Protein AF-A0A967YSD3-F1 (afdb_monomer_lite)

Sequence (43 aa):
MSCLATTKMSSKGQVVIPEEIRKRLGLKAGSQFIVVGIKILEF

pLDDT: mean 83.61, std 11.23, range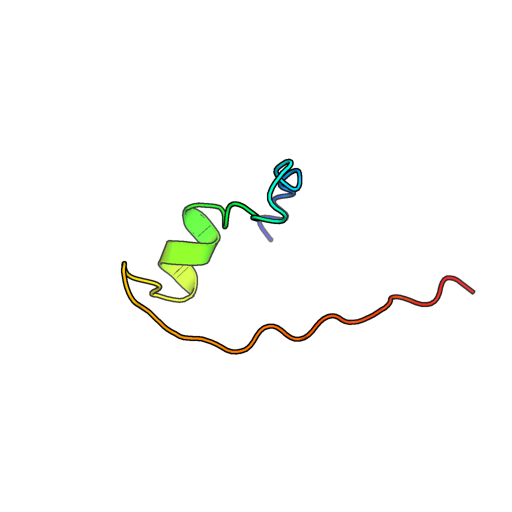 [50.03, 92.19]

Foldseek 3Di:
DPPDDDFDQDPVRDTDDDPVNCVVVVPDPPDDDDDDDDDDDDD

Secondary structure (DSSP, 8-state):
-------PBPTTS-BPPPHHHHHHHT--TT-------------

Radius of gyration: 12.69 Å; chains: 1; bounding box: 27×29×25 Å

Structure (mmCIF, N/CA/C/O backbone):
data_AF-A0A967YSD3-F1
#
_entry.id   AF-A0A967YSD3-F1
#
loop_
_atom_site.group_PDB
_atom_site.id
_atom_site.type_symbol
_atom_site.label_atom_id
_atom_site.label_alt_id
_atom_site.label_comp_id
_atom_site.label_asym_id
_atom_site.label_entity_id
_atom_site.label_seq_id
_atom_site.pdbx_PDB_ins_code
_atom_site.Cartn_x
_atom_site.Cartn_y
_atom_site.Cartn_z
_atom_site.occupancy
_atom_site.B_iso_or_equiv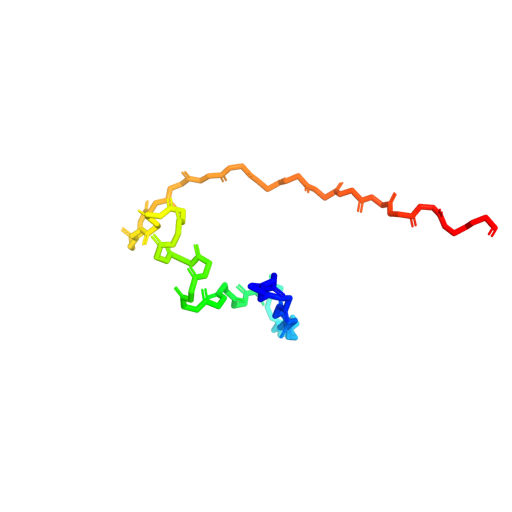
_atom_site.auth_seq_id
_atom_site.auth_comp_id
_atom_site.auth_asym_id
_atom_site.auth_atom_id
_atom_site.pdbx_PDB_model_num
ATOM 1 N N . MET A 1 1 ? -5.917 20.573 2.665 1.00 50.03 1 MET A N 1
ATOM 2 C CA . MET A 1 1 ? -4.509 20.227 2.372 1.00 50.03 1 MET A CA 1
ATOM 3 C C . MET A 1 1 ? -4.495 18.902 1.633 1.00 50.03 1 MET A C 1
ATOM 5 O O . MET A 1 1 ? -5.223 18.005 2.032 1.00 50.03 1 MET A O 1
ATOM 9 N N . SER A 1 2 ? -3.766 18.789 0.526 1.00 57.62 2 SER A N 1
ATOM 10 C CA . SER A 1 2 ? -3.614 17.517 -0.184 1.00 57.62 2 SER A CA 1
ATOM 11 C C . SER A 1 2 ? -2.706 16.593 0.630 1.00 57.62 2 SER A C 1
ATOM 13 O O . SER A 1 2 ? -1.506 16.850 0.718 1.00 57.62 2 SER A O 1
ATOM 15 N N . CYS A 1 3 ? -3.261 15.538 1.229 1.00 63.53 3 CYS A N 1
ATOM 16 C CA . CYS A 1 3 ? -2.477 14.511 1.915 1.00 63.53 3 CYS A CA 1
ATOM 17 C C . CYS A 1 3 ? -1.737 13.641 0.896 1.00 63.53 3 CYS A C 1
ATOM 19 O O . CYS A 1 3 ? -2.214 12.592 0.463 1.00 63.53 3 CYS A O 1
ATOM 21 N N . LEU A 1 4 ? -0.566 14.120 0.479 1.00 68.69 4 LEU A N 1
ATOM 22 C CA . LEU A 1 4 ? 0.422 13.309 -0.215 1.00 68.69 4 LEU A CA 1
ATOM 23 C C . LEU A 1 4 ? 1.040 12.362 0.814 1.00 68.69 4 LEU A C 1
ATOM 25 O O . LEU A 1 4 ? 1.754 12.789 1.716 1.00 68.69 4 LEU A O 1
ATOM 29 N N . ALA A 1 5 ? 0.735 11.076 0.685 1.00 78.12 5 ALA A N 1
ATOM 30 C CA . ALA A 1 5 ? 1.290 10.026 1.522 1.00 78.12 5 ALA A CA 1
ATOM 31 C C . ALA A 1 5 ? 2.041 9.033 0.633 1.00 78.12 5 ALA A C 1
ATOM 33 O O . ALA A 1 5 ? 1.475 8.482 -0.312 1.00 78.12 5 ALA A O 1
ATOM 34 N N . THR A 1 6 ? 3.321 8.821 0.930 1.00 83.19 6 THR A N 1
ATOM 35 C CA . THR A 1 6 ? 4.165 7.840 0.246 1.00 83.19 6 THR A CA 1
ATOM 36 C C . THR A 1 6 ? 4.244 6.569 1.081 1.00 83.19 6 THR A C 1
ATOM 38 O O . THR A 1 6 ? 4.309 6.608 2.310 1.00 83.19 6 THR A O 1
ATOM 41 N N . THR A 1 7 ? 4.232 5.416 0.423 1.00 86.81 7 THR A N 1
ATOM 42 C CA . THR A 1 7 ? 4.451 4.128 1.082 1.00 86.81 7 THR A CA 1
ATOM 43 C C . THR A 1 7 ? 5.548 3.371 0.357 1.00 86.81 7 THR A C 1
ATOM 45 O O . THR A 1 7 ? 5.706 3.470 -0.859 1.00 86.81 7 THR A O 1
ATOM 48 N N . LYS A 1 8 ? 6.366 2.644 1.121 1.00 86.19 8 LYS A N 1
ATOM 49 C CA . LYS A 1 8 ? 7.399 1.786 0.544 1.00 86.19 8 LYS A CA 1
ATOM 50 C C . LYS A 1 8 ? 6.744 0.530 -0.017 1.00 86.19 8 LYS A C 1
ATOM 52 O O . LYS A 1 8 ? 5.814 -0.015 0.578 1.00 86.19 8 LYS A O 1
ATOM 57 N N . MET A 1 9 ? 7.264 0.061 -1.142 1.00 89.75 9 MET A N 1
ATOM 58 C CA . MET A 1 9 ? 6.883 -1.226 -1.703 1.00 89.75 9 MET A CA 1
ATOM 59 C C . MET A 1 9 ? 7.423 -2.360 -0.825 1.00 89.75 9 MET A C 1
ATOM 61 O O . MET A 1 9 ? 8.571 -2.318 -0.381 1.00 89.75 9 MET A O 1
ATOM 65 N N . SER A 1 10 ? 6.592 -3.365 -0.555 1.00 89.94 10 SER A N 1
ATOM 66 C CA . SER A 1 10 ? 7.010 -4.569 0.158 1.00 89.94 10 SER A CA 1
ATOM 67 C C . SER A 1 10 ? 7.859 -5.472 -0.741 1.00 89.94 10 SER A C 1
ATOM 69 O O . SER A 1 10 ? 7.789 -5.398 -1.967 1.00 89.94 10 SER A O 1
ATOM 71 N N . SER A 1 11 ? 8.609 -6.397 -0.138 1.00 86.88 11 SER A N 1
ATOM 72 C CA . SER A 1 11 ? 9.422 -7.390 -0.858 1.00 86.88 11 SER A CA 1
ATOM 73 C C . SER A 1 11 ? 8.615 -8.323 -1.768 1.00 86.88 11 SER A C 1
AT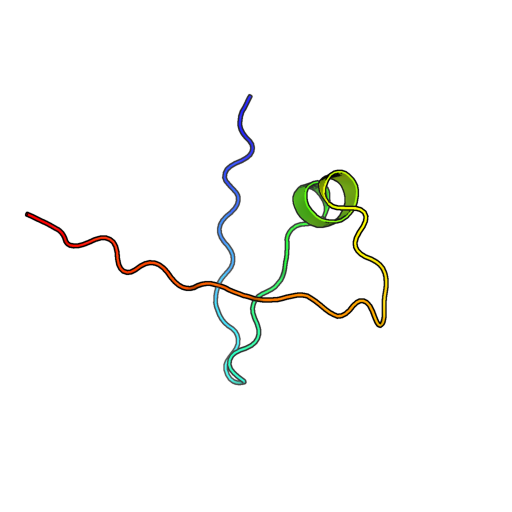OM 75 O O . SER A 1 11 ? 9.176 -8.939 -2.667 1.00 86.88 11 SER A O 1
ATOM 77 N N . LYS A 1 12 ? 7.295 -8.415 -1.561 1.00 91.06 12 LYS A N 1
ATOM 78 C CA . LYS A 1 12 ? 6.362 -9.186 -2.398 1.00 91.06 12 LYS A CA 1
ATOM 79 C C . LYS A 1 12 ? 5.653 -8.323 -3.449 1.00 91.06 12 LYS A C 1
ATOM 81 O O . LYS A 1 12 ? 4.665 -8.766 -4.024 1.00 91.06 12 LYS A O 1
ATOM 86 N N . GLY A 1 13 ? 6.094 -7.080 -3.647 1.00 86.81 13 GLY A N 1
ATOM 87 C CA . GLY A 1 13 ? 5.467 -6.143 -4.581 1.00 86.81 13 GLY A CA 1
ATOM 88 C C . GLY A 1 13 ? 4.115 -5.604 -4.106 1.00 86.81 13 GLY A C 1
ATOM 89 O O . GLY A 1 13 ? 3.305 -5.179 -4.922 1.00 86.81 13 GLY A O 1
ATOM 90 N N . GLN A 1 14 ? 3.835 -5.617 -2.799 1.00 90.62 14 GLN A N 1
ATOM 91 C CA . GLN A 1 14 ? 2.606 -5.026 -2.259 1.00 90.62 14 GLN A CA 1
ATOM 92 C C . GLN A 1 14 ? 2.852 -3.569 -1.868 1.00 90.62 14 GLN A C 1
ATOM 94 O O . GLN A 1 14 ? 3.864 -3.253 -1.244 1.00 90.62 14 GLN A O 1
ATOM 99 N N . VAL A 1 15 ? 1.907 -2.687 -2.187 1.00 89.94 15 VAL A N 1
ATOM 100 C CA . VAL A 1 15 ? 1.893 -1.297 -1.710 1.00 89.94 15 VAL A CA 1
ATOM 101 C C . VAL A 1 15 ? 0.801 -1.158 -0.666 1.00 89.94 15 VAL A C 1
ATOM 103 O O . VAL A 1 15 ? -0.332 -1.593 -0.876 1.00 89.94 15 VAL A O 1
ATOM 106 N N . VAL A 1 16 ? 1.119 -0.529 0.460 1.00 90.56 16 VAL A N 1
ATOM 107 C CA . VAL A 1 16 ? 0.103 -0.181 1.454 1.00 90.56 16 VAL A CA 1
ATOM 108 C C . VAL A 1 16 ? -0.618 1.080 0.985 1.00 90.56 16 VAL A C 1
ATOM 110 O O . VAL A 1 16 ? 0.025 2.099 0.751 1.00 90.56 16 VAL A O 1
ATOM 113 N N . ILE A 1 17 ? -1.948 1.029 0.870 1.00 89.69 17 ILE A N 1
ATOM 114 C CA . ILE A 1 17 ? -2.769 2.224 0.633 1.00 89.69 17 ILE A CA 1
ATOM 115 C 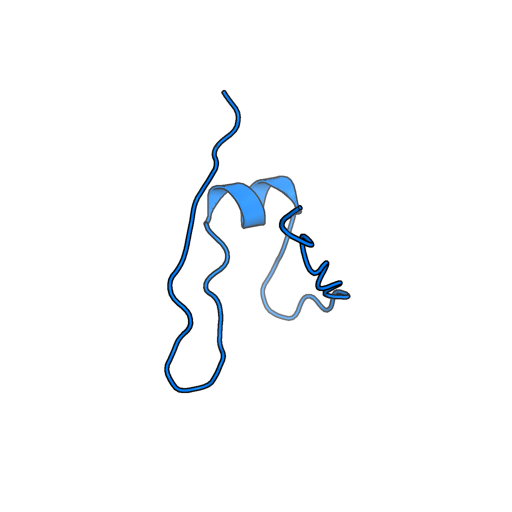C . ILE A 1 17 ? -3.023 2.907 1.989 1.00 89.69 17 ILE A C 1
ATOM 117 O O . ILE A 1 17 ? -3.616 2.273 2.871 1.00 89.69 17 ILE A O 1
ATOM 121 N N . PRO A 1 18 ? -2.602 4.174 2.172 1.00 89.06 18 PRO A N 1
ATOM 122 C CA . PRO A 1 18 ? -2.849 4.947 3.386 1.00 89.06 18 PRO A CA 1
ATOM 123 C C . PRO A 1 18 ? -4.331 5.010 3.763 1.00 89.06 18 PRO A C 1
ATOM 125 O O . PRO A 1 18 ? -5.214 5.037 2.904 1.00 89.06 18 PRO A O 1
ATOM 128 N N . GLU A 1 19 ? -4.613 5.069 5.064 1.00 88.62 19 GLU A N 1
ATOM 129 C CA . GLU A 1 19 ? -5.978 4.993 5.589 1.00 88.62 19 GLU A CA 1
ATOM 130 C C . GLU A 1 19 ? -6.899 6.092 5.050 1.00 88.62 19 GLU A C 1
ATOM 132 O O . GLU A 1 19 ? -8.037 5.812 4.677 1.00 88.62 19 GLU A O 1
ATOM 137 N N . GLU A 1 20 ? -6.397 7.320 4.952 1.00 87.62 20 GLU A N 1
ATOM 138 C CA . GLU A 1 20 ? -7.155 8.453 4.426 1.00 87.62 20 GLU A CA 1
ATOM 139 C C . GLU A 1 20 ? -7.584 8.232 2.970 1.00 87.62 20 GLU A C 1
ATOM 141 O O . GLU A 1 20 ? -8.737 8.480 2.613 1.00 87.62 20 GLU A O 1
ATOM 146 N N . ILE A 1 21 ? -6.689 7.680 2.143 1.00 88.00 21 ILE A N 1
ATOM 147 C CA . ILE A 1 21 ? -6.981 7.361 0.741 1.00 88.00 21 ILE A CA 1
ATOM 148 C C . ILE A 1 21 ? -8.020 6.236 0.665 1.00 88.00 21 ILE A C 1
ATOM 150 O O . ILE A 1 21 ? -8.966 6.337 -0.116 1.00 88.00 21 ILE A O 1
ATOM 154 N N . ARG A 1 22 ? -7.914 5.202 1.517 1.00 89.19 22 ARG A N 1
ATOM 155 C CA . ARG A 1 22 ? -8.926 4.130 1.591 1.00 89.19 22 ARG A CA 1
ATOM 156 C C . ARG A 1 22 ? -10.309 4.677 1.931 1.00 89.19 22 ARG A C 1
ATOM 158 O O . ARG A 1 22 ? -11.275 4.300 1.274 1.00 89.19 22 ARG A O 1
ATOM 165 N N . LYS A 1 23 ? -10.398 5.573 2.922 1.00 90.00 23 LYS A N 1
ATOM 166 C CA . LYS A 1 23 ? -11.656 6.215 3.337 1.00 90.00 23 LYS A CA 1
ATOM 167 C C . LYS A 1 23 ? -12.237 7.077 2.219 1.00 90.00 23 LYS A C 1
ATOM 169 O O . LYS A 1 23 ? -13.415 6.944 1.908 1.00 90.00 23 LYS A O 1
ATOM 174 N N . ARG A 1 24 ? -11.408 7.902 1.574 1.00 89.62 24 ARG A N 1
ATOM 175 C CA . ARG A 1 24 ? -11.835 8.797 0.489 1.00 89.62 24 ARG A CA 1
ATOM 176 C C . ARG A 1 24 ? -12.327 8.047 -0.751 1.00 89.62 24 ARG A C 1
ATOM 178 O O . ARG A 1 24 ? -13.272 8.498 -1.385 1.00 89.62 24 ARG A O 1
ATOM 185 N N . LEU A 1 25 ? -11.696 6.922 -1.087 1.00 88.06 25 LEU A N 1
ATOM 186 C CA . LEU A 1 25 ? -12.087 6.069 -2.215 1.00 88.06 25 LEU A CA 1
ATOM 187 C C . LEU A 1 25 ? -13.147 5.014 -1.844 1.00 88.06 25 LEU A C 1
ATOM 189 O O . LEU A 1 25 ? -13.615 4.295 -2.719 1.00 88.06 25 LEU A O 1
ATOM 193 N N . GLY A 1 26 ? -13.515 4.891 -0.563 1.00 90.62 26 GLY A N 1
ATOM 194 C CA . GLY A 1 26 ? -14.500 3.912 -0.092 1.00 90.62 26 GLY A CA 1
ATOM 195 C C . GLY A 1 26 ? -14.055 2.448 -0.210 1.00 90.62 26 GLY A C 1
ATOM 196 O O . GLY A 1 26 ? -14.902 1.561 -0.312 1.00 90.62 26 GLY A O 1
ATOM 197 N N . LEU A 1 27 ? -12.744 2.179 -0.204 1.00 91.38 27 LEU A N 1
ATOM 198 C CA . LEU A 1 27 ? -12.198 0.830 -0.384 1.00 91.38 27 LEU A CA 1
ATOM 199 C C . LEU A 1 27 ? -12.470 -0.053 0.841 1.00 91.38 27 LEU A C 1
ATOM 201 O O . LEU A 1 27 ? -12.192 0.330 1.979 1.00 91.38 27 LEU A O 1
ATOM 205 N N . LYS A 1 28 ? -12.952 -1.273 0.595 1.00 92.19 28 LYS A N 1
ATOM 206 C CA . LYS A 1 28 ? -13.213 -2.308 1.610 1.00 92.19 28 LYS A CA 1
ATOM 207 C C . LYS A 1 28 ? -12.418 -3.577 1.310 1.00 92.19 28 LYS A C 1
ATOM 209 O O . LYS A 1 28 ? -11.965 -3.777 0.182 1.00 92.19 28 LYS A O 1
ATOM 214 N N . ALA A 1 29 ? -12.266 -4.457 2.296 1.00 89.81 29 ALA A N 1
ATOM 215 C CA . ALA A 1 29 ? -11.663 -5.769 2.069 1.00 89.81 29 ALA A CA 1
ATOM 216 C C . ALA A 1 29 ? -12.401 -6.516 0.939 1.00 89.81 29 ALA A C 1
ATOM 218 O O . ALA A 1 29 ? -13.628 -6.527 0.906 1.00 89.81 29 ALA A O 1
ATOM 219 N N . GLY A 1 30 ? -11.644 -7.087 -0.002 1.00 91.19 30 GLY A N 1
ATOM 220 C CA . GLY A 1 30 ? -12.191 -7.764 -1.184 1.00 91.19 30 GLY A CA 1
ATOM 221 C C . GLY A 1 30 ? -12.565 -6.851 -2.358 1.00 91.19 30 GLY A C 1
ATOM 222 O O . GLY A 1 30 ? -12.968 -7.359 -3.400 1.00 91.19 30 GLY A O 1
ATOM 223 N N . SER A 1 31 ? -12.411 -5.526 -2.237 1.00 91.88 31 SER A N 1
ATOM 224 C CA . SER A 1 31 ? -12.658 -4.611 -3.362 1.00 91.88 31 SER A CA 1
ATOM 225 C C . SER A 1 31 ? -11.665 -4.868 -4.495 1.00 91.88 31 SER A C 1
ATOM 227 O O . SER A 1 31 ? -10.457 -4.926 -4.263 1.00 91.88 31 SER A O 1
ATOM 229 N N . GLN A 1 32 ? -12.173 -4.971 -5.721 1.00 91.75 32 GLN A N 1
ATOM 230 C CA . GLN A 1 32 ? -11.370 -5.054 -6.939 1.00 91.75 32 GLN A CA 1
ATOM 231 C C . GLN A 1 32 ? -11.363 -3.690 -7.630 1.00 91.75 32 GLN A C 1
ATOM 233 O O . GLN A 1 32 ? -12.383 -3.005 -7.673 1.00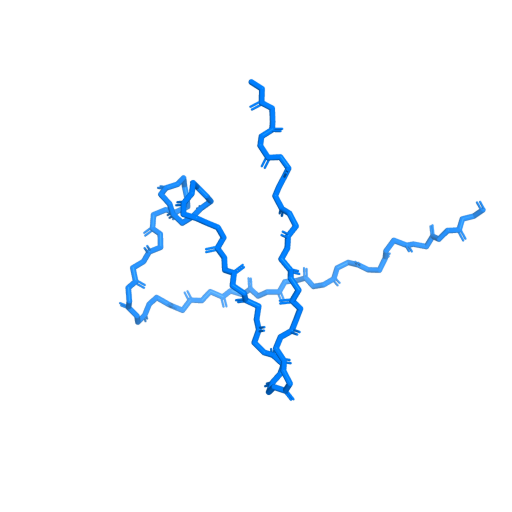 91.75 32 GLN A O 1
ATOM 238 N N . PHE A 1 33 ? -10.212 -3.280 -8.150 1.00 90.81 33 PHE A N 1
ATOM 239 C CA . PHE A 1 33 ? -10.048 -2.011 -8.854 1.00 90.81 33 PHE A CA 1
ATOM 240 C C . PHE A 1 33 ? -8.886 -2.103 -9.843 1.00 90.81 33 PHE A C 1
ATOM 242 O O . PHE A 1 33 ? -8.047 -3.000 -9.759 1.00 90.81 33 PHE A O 1
ATOM 249 N N . ILE A 1 34 ? -8.846 -1.163 -10.786 1.00 91.50 34 ILE A N 1
ATOM 250 C CA . ILE A 1 34 ? -7.810 -1.087 -11.815 1.00 91.50 34 ILE A CA 1
ATOM 251 C C . ILE A 1 34 ? -6.701 -0.154 -11.329 1.00 91.50 34 ILE A C 1
ATOM 253 O O . ILE A 1 34 ? -6.971 0.952 -10.859 1.00 91.50 34 ILE A O 1
ATOM 257 N N . VAL A 1 35 ? -5.450 -0.593 -11.463 1.00 89.25 35 VAL A N 1
ATOM 258 C CA . VAL A 1 35 ? -4.266 0.229 -11.195 1.00 89.25 35 VAL A CA 1
ATOM 259 C C . VAL A 1 35 ? -3.673 0.670 -12.526 1.00 89.25 35 VAL A C 1
ATOM 261 O O . VAL A 1 35 ? -3.316 -0.165 -13.352 1.00 89.25 35 VAL A O 1
ATOM 264 N N . VAL A 1 36 ? -3.547 1.982 -12.721 1.00 89.50 36 VAL A N 1
ATOM 265 C CA . VAL A 1 36 ? -2.889 2.567 -13.894 1.00 89.50 36 VAL A CA 1
ATOM 266 C C . VAL A 1 36 ? -1.577 3.193 -13.441 1.00 89.50 36 VAL A C 1
ATOM 268 O O . VAL A 1 36 ? -1.569 4.176 -12.702 1.00 89.50 36 VAL A O 1
ATOM 271 N N . GLY A 1 37 ? -0.460 2.602 -13.862 1.00 84.19 37 GLY A N 1
ATOM 272 C CA . GLY A 1 37 ? 0.864 3.175 -13.651 1.00 84.19 37 GLY A CA 1
ATOM 273 C C . GLY A 1 37 ? 1.166 4.201 -14.735 1.00 84.19 37 GLY A C 1
ATOM 274 O O . GLY A 1 37 ? 1.275 3.838 -15.904 1.00 84.19 37 GLY A O 1
ATOM 275 N N . ILE A 1 38 ? 1.326 5.467 -14.356 1.00 84.31 38 ILE A N 1
ATOM 276 C CA . ILE A 1 38 ? 1.887 6.487 -15.245 1.00 84.31 38 ILE A CA 1
ATOM 277 C C . ILE A 1 38 ? 3.388 6.599 -14.986 1.00 84.31 38 ILE A C 1
ATOM 279 O O . ILE A 1 38 ? 3.823 6.778 -13.848 1.00 84.31 38 ILE A O 1
ATOM 283 N N . LYS A 1 39 ? 4.199 6.480 -16.040 1.00 80.50 39 LYS A N 1
ATOM 284 C CA . LYS A 1 39 ? 5.612 6.846 -15.967 1.00 80.50 39 LYS A CA 1
ATOM 285 C C . LYS A 1 39 ? 5.687 8.355 -16.144 1.00 80.50 39 LYS A C 1
ATOM 287 O O . LYS A 1 39 ? 5.372 8.859 -17.218 1.00 80.50 39 LYS A O 1
ATOM 292 N N . ILE A 1 40 ? 6.080 9.068 -15.094 1.00 75.94 40 ILE A N 1
ATOM 293 C CA . ILE A 1 40 ? 6.464 10.469 -15.240 1.00 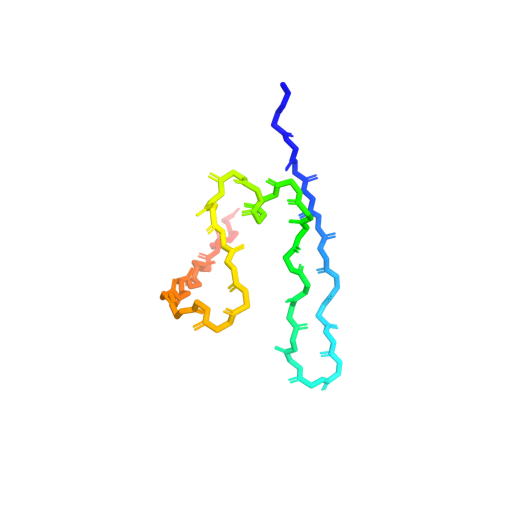75.94 40 ILE A CA 1
ATOM 294 C C . ILE A 1 40 ? 7.808 10.440 -15.971 1.00 75.94 40 ILE A C 1
ATOM 296 O O . ILE A 1 40 ? 8.793 9.920 -15.451 1.00 75.94 40 ILE A O 1
ATOM 300 N N . LEU A 1 41 ? 7.808 10.870 -17.231 1.00 66.88 41 LEU A N 1
ATOM 301 C CA . LEU A 1 41 ? 9.033 11.107 -17.984 1.00 66.88 41 LEU A CA 1
ATOM 302 C C . LEU A 1 41 ? 9.661 12.375 -17.401 1.00 66.88 41 LEU A C 1
ATOM 304 O O . LEU A 1 41 ? 9.040 13.435 -17.441 1.00 66.88 41 LEU A O 1
ATOM 308 N N . GLU A 1 42 ? 10.846 12.248 -16.810 1.00 61.25 42 GLU A N 1
ATOM 309 C CA . GLU A 1 42 ? 11.673 13.405 -16.469 1.00 61.25 42 GLU A CA 1
ATOM 310 C C . GLU A 1 42 ? 12.272 13.951 -17.776 1.00 61.25 42 GLU A C 1
ATOM 312 O O . GLU A 1 42 ? 12.874 13.189 -18.537 1.00 61.25 42 GLU A O 1
ATOM 317 N N . PHE A 1 43 ? 12.026 15.234 -18.056 1.00 52.69 43 PHE A N 1
ATOM 318 C CA . PHE A 1 43 ? 12.636 16.002 -19.146 1.00 52.69 43 PHE A CA 1
ATOM 319 C C . PHE A 1 43 ? 13.727 16.906 -18.580 1.00 52.69 43 PHE A C 1
ATOM 321 O O . PHE A 1 43 ? 13.495 17.463 -17.482 1.00 52.69 43 PHE A O 1
#